Protein AF-A0A379TAJ8-F1 (afdb_monomer)

Foldseek 3Di:
DDQPDDQDDVPDGDDPDDPVCVVVVNVVSVVVVVLVPDPVSVVVVVVVVVVVVVPDPCVVVVVVVVVVVVVVVVVVVVVVVVVVVVVVVVPPPDDDDD

pLDDT: mean 72.74, std 15.64, range [37.75, 93.69]

Radius of gyration: 22.11 Å; Cα contacts (8 Å, |Δi|>4): 17; chains: 1; bounding box: 61×29×56 Å

InterPro domains:
  IPR036052 Tryptophan s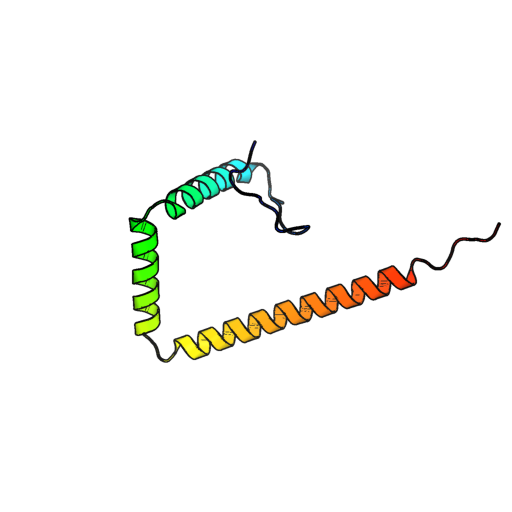ynthase beta chain-like, PALP domain superfamily [G3DSA:3.40.50.1100] (5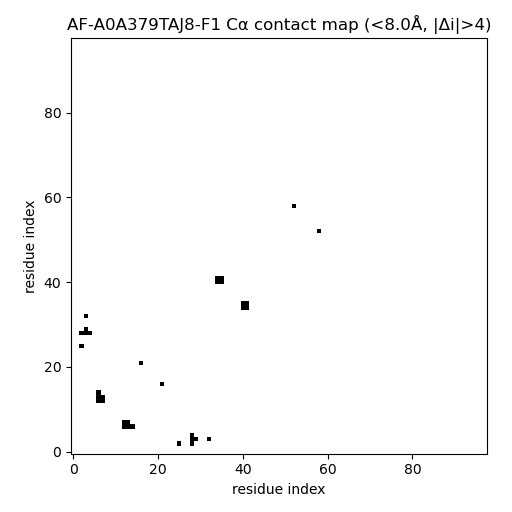-83)
  IPR036052 Tryptophan synthase beta chain-like, PALP domain superfamily [SSF53686] (5-65)

Structure (mmCIF, N/CA/C/O backbone):
data_AF-A0A379TAJ8-F1
#
_entry.id   AF-A0A379TAJ8-F1
#
loop_
_atom_site.group_PDB
_atom_site.id
_atom_site.type_symbol
_atom_site.label_atom_id
_atom_site.label_alt_id
_atom_site.label_comp_id
_atom_site.label_asym_id
_atom_site.label_entity_id
_atom_site.label_seq_id
_atom_site.pdbx_PDB_ins_code
_atom_site.Cartn_x
_atom_site.Cartn_y
_atom_site.Cartn_z
_atom_site.occupancy
_atom_site.B_iso_or_equiv
_atom_site.auth_seq_id
_atom_site.auth_comp_id
_atom_site.auth_asym_id
_atom_site.auth_atom_id
_atom_site.pdbx_PDB_model_num
ATOM 1 N N . MET A 1 1 ? -17.598 -0.722 -3.207 1.00 58.97 1 MET A N 1
ATOM 2 C CA . MET A 1 1 ? -16.144 -0.461 -3.180 1.00 58.97 1 MET A CA 1
ATOM 3 C C . MET A 1 1 ? -15.470 -1.718 -2.672 1.00 58.97 1 MET A C 1
ATOM 5 O O . MET A 1 1 ? -15.802 -2.151 -1.577 1.00 58.97 1 MET A O 1
ATOM 9 N N . THR A 1 2 ? -14.615 -2.326 -3.483 1.00 73.31 2 THR A N 1
ATOM 10 C CA . THR A 1 2 ? -13.881 -3.566 -3.183 1.00 73.31 2 THR A CA 1
ATOM 11 C C . THR A 1 2 ? -12.393 -3.239 -3.161 1.00 73.31 2 THR A C 1
ATOM 13 O O . THR A 1 2 ? -11.905 -2.666 -4.131 1.00 73.31 2 THR A O 1
ATOM 16 N N . THR A 1 3 ? -11.698 -3.550 -2.066 1.00 81.50 3 THR A N 1
ATOM 17 C CA . THR A 1 3 ? -10.238 -3.398 -1.964 1.00 81.50 3 THR A CA 1
ATOM 18 C C . THR A 1 3 ? -9.543 -4.546 -2.693 1.00 81.50 3 THR A C 1
ATOM 20 O O . THR A 1 3 ? -10.072 -5.660 -2.749 1.00 81.50 3 THR A O 1
ATOM 23 N N . LEU A 1 4 ? -8.375 -4.282 -3.279 1.00 85.19 4 LEU A N 1
ATOM 24 C CA . LEU A 1 4 ? -7.589 -5.296 -3.996 1.00 85.19 4 LEU A CA 1
ATOM 25 C C . LEU A 1 4 ? -6.837 -6.227 -3.037 1.00 85.19 4 LEU A C 1
ATOM 27 O O . LEU A 1 4 ? -6.569 -7.382 -3.371 1.00 85.19 4 LEU A O 1
ATOM 31 N N . LEU A 1 5 ? -6.488 -5.726 -1.855 1.00 87.31 5 LEU A N 1
ATOM 32 C CA . LEU A 1 5 ? -5.816 -6.453 -0.790 1.00 87.31 5 LEU A CA 1
ATOM 33 C C . LEU A 1 5 ? -6.746 -6.581 0.418 1.00 87.31 5 LEU A C 1
ATOM 35 O O . LEU A 1 5 ? -7.674 -5.792 0.614 1.00 87.31 5 LEU A O 1
ATOM 39 N N . ASN A 1 6 ? -6.488 -7.593 1.248 1.00 87.44 6 ASN A N 1
ATOM 40 C CA . ASN A 1 6 ? -7.165 -7.714 2.531 1.00 87.44 6 ASN A CA 1
ATOM 41 C C . ASN A 1 6 ? -6.645 -6.605 3.466 1.00 87.44 6 ASN A C 1
ATOM 43 O O . ASN A 1 6 ? -5.453 -6.612 3.785 1.00 87.44 6 ASN A O 1
ATOM 47 N N . PRO A 1 7 ? -7.497 -5.667 3.922 1.00 85.88 7 PRO A N 1
ATOM 48 C CA . PRO A 1 7 ? -7.055 -4.580 4.788 1.00 85.88 7 PRO A CA 1
ATOM 49 C C . PRO A 1 7 ? -6.844 -5.028 6.243 1.00 85.88 7 PRO A C 1
ATOM 51 O O . PRO A 1 7 ? -6.401 -4.227 7.068 1.00 85.88 7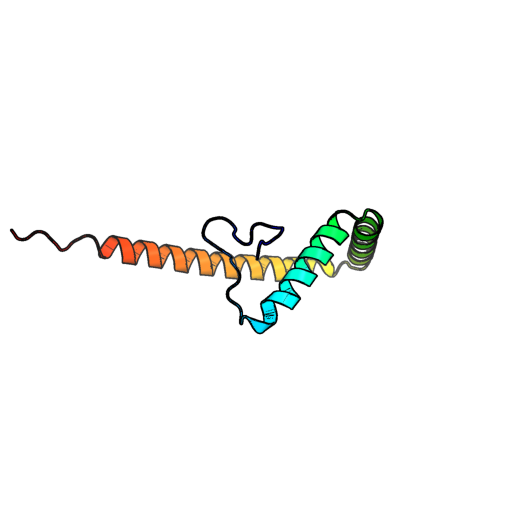 PRO A O 1
ATOM 54 N N . TYR A 1 8 ? -7.169 -6.279 6.579 1.00 83.81 8 TYR A N 1
ATOM 55 C CA . TYR A 1 8 ? -7.039 -6.845 7.918 1.00 83.81 8 TYR A CA 1
ATOM 56 C C . TYR A 1 8 ? -5.952 -7.922 7.996 1.00 83.81 8 TYR A C 1
ATOM 58 O O . TYR A 1 8 ? -5.802 -8.772 7.120 1.00 83.81 8 TYR A O 1
ATOM 66 N N . PHE A 1 9 ? -5.253 -7.930 9.127 1.00 83.62 9 PHE A N 1
ATOM 67 C CA . PHE A 1 9 ? -4.355 -8.982 9.586 1.00 83.62 9 PHE A CA 1
ATOM 68 C C . PHE A 1 9 ? -4.964 -9.628 10.838 1.00 83.62 9 PHE A C 1
ATOM 70 O O . PHE A 1 9 ? -4.734 -9.186 11.968 1.00 83.62 9 PHE A O 1
ATOM 77 N N . GLY A 1 10 ? -5.781 -10.666 10.638 1.00 88.38 10 GLY A N 1
ATOM 78 C CA . GLY A 1 10 ? -6.609 -11.230 11.707 1.00 88.38 10 GLY A CA 1
ATOM 79 C C . GLY A 1 10 ? -7.652 -10.212 12.175 1.00 88.38 10 GLY A C 1
ATOM 80 O O . GLY A 1 10 ? -8.392 -9.672 11.361 1.00 88.38 10 GLY A O 1
ATOM 81 N N . GLU A 1 11 ? -7.689 -9.924 13.475 1.00 83.75 11 GLU A N 1
ATOM 82 C CA . GLU A 1 11 ? -8.631 -8.960 14.071 1.00 83.75 11 GLU A CA 1
ATOM 83 C C . GLU A 1 11 ? -8.153 -7.496 13.988 1.00 83.75 11 GLU A C 1
ATOM 85 O O . GLU A 1 11 ? -8.881 -6.580 14.367 1.00 83.75 11 GLU A O 1
ATOM 90 N N . PHE A 1 12 ? -6.925 -7.253 13.520 1.00 83.19 12 PHE A N 1
ATOM 91 C CA . PHE A 1 12 ? -6.310 -5.923 13.492 1.00 83.19 12 PHE A CA 1
ATOM 92 C C . PHE A 1 12 ? -6.213 -5.389 12.061 1.00 83.19 12 PHE A C 1
ATOM 94 O O . PHE A 1 12 ? -5.892 -6.135 11.143 1.00 83.19 12 PHE A O 1
ATOM 101 N N . GLY A 1 13 ? -6.430 -4.088 11.862 1.00 86.44 13 GLY A N 1
ATOM 102 C CA . GLY A 1 13 ? -6.347 -3.441 10.547 1.00 86.44 13 GLY A CA 1
ATOM 103 C C . GLY A 1 13 ? -7.644 -2.730 10.178 1.00 86.44 13 GLY A C 1
ATOM 104 O O . GLY A 1 13 ? -8.311 -2.191 11.056 1.00 86.44 13 GLY A O 1
ATOM 105 N N . GLY A 1 14 ? -7.987 -2.721 8.893 1.00 86.94 14 GLY A N 1
ATOM 106 C CA . GLY A 1 14 ? -9.123 -1.979 8.347 1.00 86.94 14 GLY A CA 1
ATOM 107 C C . GLY A 1 14 ? -8.761 -0.559 7.908 1.00 86.94 14 GLY A C 1
ATOM 108 O O . GLY A 1 14 ? -7.614 -0.124 7.992 1.00 86.94 14 GLY A O 1
ATOM 109 N N . MET A 1 15 ? -9.761 0.179 7.427 1.00 83.06 15 MET A N 1
ATOM 110 C CA . MET A 1 15 ? -9.607 1.546 6.917 1.00 83.06 15 MET A CA 1
ATOM 111 C C . MET A 1 15 ? -10.469 2.516 7.736 1.00 83.06 15 MET A C 1
ATOM 113 O O . MET A 1 15 ? -11.572 2.877 7.337 1.00 83.06 15 MET A O 1
ATOM 117 N N . TYR A 1 16 ? -9.968 2.938 8.899 1.00 84.62 16 TYR A N 1
ATOM 118 C CA . TYR A 1 16 ? -10.640 3.913 9.772 1.00 84.62 16 TYR A CA 1
ATOM 119 C C . TYR A 1 16 ? -10.250 5.345 9.395 1.00 84.62 16 TYR A C 1
ATOM 121 O O . TYR A 1 16 ? -9.481 6.004 10.094 1.00 84.62 16 TYR A O 1
ATOM 129 N N . VAL A 1 17 ? -10.745 5.812 8.251 1.00 85.38 17 VAL A N 1
ATOM 130 C CA . VAL A 1 17 ? -10.407 7.126 7.687 1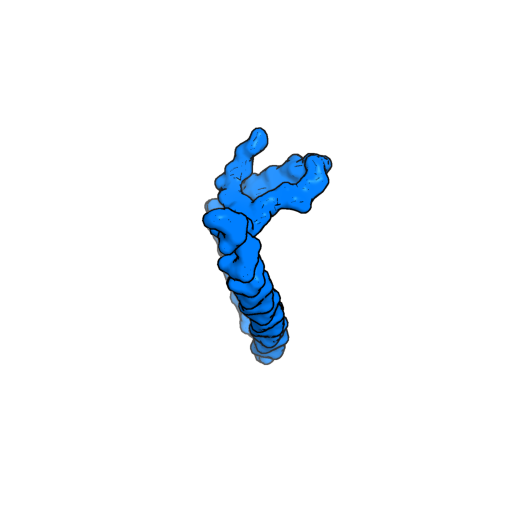.00 85.38 17 VAL A CA 1
ATOM 131 C C . VAL A 1 17 ? -11.656 7.884 7.224 1.00 85.38 17 VAL A C 1
ATOM 133 O O . VAL A 1 17 ? -12.679 7.262 6.933 1.00 85.38 17 VAL A O 1
ATOM 136 N N . PRO A 1 18 ? -11.591 9.222 7.102 1.00 88.62 18 PRO A N 1
ATOM 137 C CA . PRO A 1 18 ? -12.652 10.008 6.481 1.00 88.62 18 PRO A CA 1
ATOM 138 C C . PRO A 1 18 ? -12.953 9.571 5.042 1.00 88.62 18 PRO A C 1
ATOM 140 O O . PRO A 1 18 ? -12.042 9.295 4.260 1.00 88.62 18 PRO A O 1
ATOM 143 N N . GLN A 1 19 ? -14.232 9.607 4.657 1.00 85.00 19 GLN A N 1
ATOM 144 C CA . GLN A 1 19 ? -14.703 9.157 3.340 1.00 85.00 19 GLN A CA 1
ATOM 145 C C . GLN A 1 19 ? -14.017 9.872 2.164 1.00 85.00 19 GLN A C 1
ATOM 147 O O . GLN A 1 19 ? -13.784 9.264 1.121 1.00 85.00 19 GLN A O 1
ATOM 152 N N . ILE A 1 20 ? -13.632 11.139 2.344 1.00 90.38 20 ILE A N 1
ATOM 153 C CA . ILE A 1 20 ? -12.918 11.930 1.331 1.00 90.38 20 ILE A CA 1
ATOM 154 C C . ILE A 1 20 ? -11.552 11.336 0.947 1.00 90.38 20 ILE A C 1
ATOM 156 O O . ILE A 1 20 ? -11.067 11.579 -0.154 1.00 90.38 20 ILE A O 1
ATOM 160 N N . LEU A 1 21 ? -10.939 10.528 1.819 1.00 89.00 21 LEU A N 1
ATOM 161 C CA . LEU A 1 21 ? -9.646 9.890 1.561 1.00 89.00 21 LEU A CA 1
ATOM 162 C C . LEU A 1 21 ? -9.770 8.538 0.850 1.00 89.00 21 LEU A C 1
ATOM 164 O O . LEU A 1 21 ? -8.774 8.031 0.335 1.00 89.00 21 LEU A O 1
ATOM 168 N N . MET A 1 22 ? -10.972 7.965 0.763 1.00 88.44 22 MET A N 1
ATOM 169 C CA . MET A 1 22 ? -11.182 6.655 0.136 1.00 88.44 22 MET A CA 1
ATOM 170 C C . MET A 1 22 ? -10.703 6.591 -1.328 1.00 88.44 22 MET A C 1
ATOM 172 O O . MET A 1 22 ? -10.040 5.610 -1.680 1.00 88.44 22 MET A O 1
ATOM 176 N N . PRO A 1 23 ? -10.931 7.614 -2.183 1.00 90.19 23 PRO A N 1
ATOM 177 C CA . PRO A 1 23 ? -10.412 7.602 -3.553 1.00 90.19 23 PRO A CA 1
ATOM 178 C C . PRO A 1 23 ? -8.881 7.648 -3.615 1.00 90.19 23 PRO A C 1
ATOM 180 O O . PRO A 1 23 ? -8.277 7.013 -4.476 1.00 90.19 23 PRO A O 1
ATOM 183 N N . ALA A 1 24 ? -8.239 8.376 -2.696 1.00 89.62 24 ALA A N 1
ATOM 184 C CA . ALA A 1 24 ? -6.783 8.464 -2.638 1.00 89.62 24 ALA A CA 1
ATOM 185 C C . ALA A 1 24 ? -6.156 7.125 -2.219 1.00 89.62 24 ALA A C 1
ATOM 187 O O . ALA A 1 24 ? -5.172 6.695 -2.817 1.00 89.62 24 ALA A O 1
ATOM 188 N N . LEU A 1 25 ? -6.761 6.439 -1.244 1.00 88.31 25 LEU A N 1
ATOM 189 C CA . LEU A 1 25 ? -6.309 5.120 -0.797 1.00 88.31 25 LEU A CA 1
ATOM 190 C C . LEU A 1 25 ? -6.491 4.046 -1.870 1.00 88.31 25 LEU A C 1
ATOM 192 O O . LEU A 1 25 ? -5.605 3.216 -2.038 1.00 88.31 25 LEU A O 1
ATOM 196 N N . SER A 1 26 ? -7.580 4.110 -2.639 1.00 88.62 26 SER A N 1
ATOM 197 C CA . SER A 1 26 ? -7.813 3.178 -3.752 1.00 88.62 26 SER A CA 1
ATOM 198 C C . SER A 1 26 ? -6.726 3.317 -4.826 1.00 88.62 26 SER A C 1
ATOM 200 O O . SER A 1 26 ? -6.109 2.331 -5.215 1.00 88.62 26 SER A O 1
ATOM 202 N N . ARG A 1 27 ? -6.390 4.556 -5.224 1.00 90.00 27 ARG A N 1
ATOM 203 C CA . ARG A 1 27 ? -5.295 4.816 -6.182 1.00 90.00 27 ARG A CA 1
ATOM 204 C C . ARG A 1 27 ? -3.936 4.360 -5.659 1.00 90.00 27 ARG A C 1
ATOM 206 O O . ARG A 1 27 ? -3.111 3.873 -6.426 1.00 90.00 27 ARG A O 1
ATOM 213 N N . LEU A 1 28 ? -3.688 4.542 -4.362 1.00 91.31 28 LEU A N 1
ATOM 214 C CA . LEU A 1 28 ? -2.451 4.089 -3.733 1.00 91.31 28 LEU A CA 1
ATOM 215 C C . LEU A 1 28 ? -2.348 2.560 -3.746 1.00 91.31 28 LEU A C 1
ATOM 217 O O . LEU A 1 28 ? -1.283 2.030 -4.054 1.00 91.31 28 LEU A O 1
ATOM 221 N N . GLU A 1 29 ? -3.440 1.859 -3.439 1.00 90.94 29 GLU A N 1
ATOM 222 C CA . GLU A 1 29 ? -3.498 0.398 -3.479 1.00 90.94 29 GLU A CA 1
ATOM 223 C C . GLU A 1 29 ? -3.255 -0.131 -4.899 1.00 90.94 29 GLU A C 1
ATOM 225 O O . GLU A 1 29 ? -2.416 -1.013 -5.091 1.00 90.94 29 GLU A O 1
ATOM 230 N N . GLU A 1 30 ? -3.907 0.455 -5.905 1.00 91.25 30 GLU A N 1
ATOM 231 C CA . GLU A 1 30 ? -3.699 0.120 -7.319 1.00 91.25 30 GLU A CA 1
ATOM 232 C C . GLU A 1 30 ? -2.239 0.318 -7.748 1.00 91.25 30 GLU A C 1
ATOM 234 O O . GLU A 1 30 ? -1.617 -0.599 -8.293 1.00 91.25 30 GLU A O 1
ATOM 239 N N . ALA A 1 31 ? -1.664 1.489 -7.453 1.00 91.81 31 ALA A N 1
ATOM 240 C CA . ALA A 1 31 ? -0.272 1.793 -7.771 1.00 91.81 31 ALA A CA 1
ATOM 241 C C . ALA A 1 31 ? 0.692 0.828 -7.066 1.00 91.81 31 ALA A C 1
ATOM 243 O O . ALA A 1 31 ? 1.660 0.367 -7.669 1.00 91.81 31 ALA A O 1
ATOM 244 N N . PHE A 1 32 ? 0.410 0.474 -5.811 1.00 90.94 32 PHE A N 1
ATOM 245 C CA . PHE A 1 32 ? 1.214 -0.469 -5.042 1.00 90.94 32 PHE A CA 1
ATOM 246 C C . PHE A 1 32 ? 1.156 -1.890 -5.617 1.00 90.94 32 PHE A C 1
ATOM 248 O O . PHE A 1 32 ? 2.197 -2.524 -5.800 1.00 90.94 32 PHE A O 1
ATOM 255 N N . VAL A 1 33 ? -0.037 -2.397 -5.943 1.00 91.75 33 VAL A N 1
ATOM 256 C CA . VAL A 1 33 ? -0.206 -3.722 -6.566 1.00 91.75 3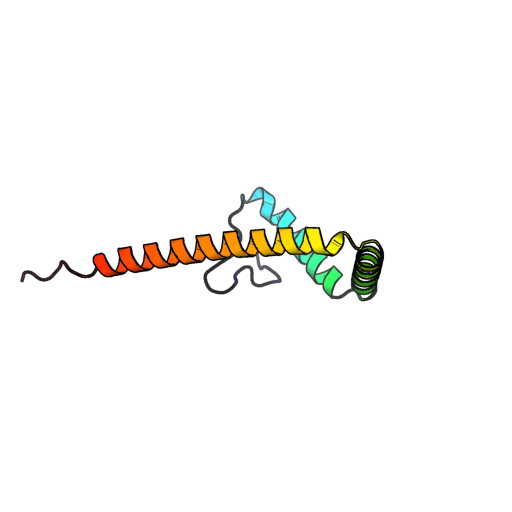3 VAL A CA 1
AT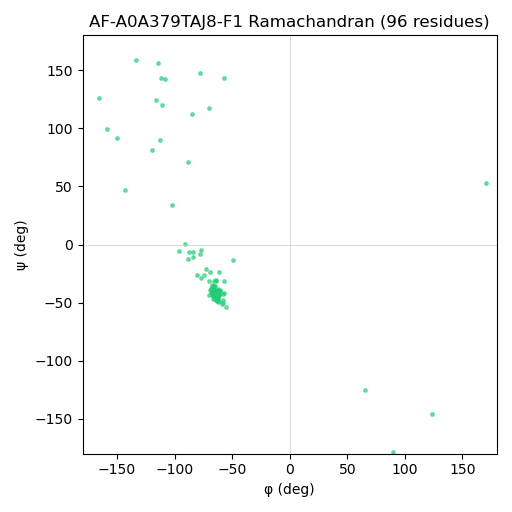OM 257 C C . VAL A 1 33 ? 0.456 -3.765 -7.944 1.00 91.75 33 VAL A C 1
ATOM 259 O O . VAL A 1 33 ? 1.097 -4.763 -8.279 1.00 91.75 33 VAL A O 1
ATOM 262 N N . SER A 1 34 ? 0.348 -2.690 -8.727 1.00 91.56 34 SER A N 1
ATOM 263 C CA . SER A 1 34 ? 1.032 -2.568 -10.017 1.00 91.56 34 SER A CA 1
ATOM 264 C C . SER A 1 34 ? 2.553 -2.584 -9.851 1.00 91.56 34 SER A C 1
ATOM 266 O O . SER A 1 34 ? 3.236 -3.362 -10.511 1.00 91.56 34 SER A O 1
ATOM 268 N N . ALA A 1 35 ? 3.087 -1.782 -8.928 1.00 91.50 35 ALA A N 1
ATOM 269 C CA . ALA A 1 35 ? 4.522 -1.682 -8.683 1.00 91.50 35 ALA A CA 1
ATOM 270 C C . ALA A 1 35 ? 5.127 -2.988 -8.136 1.00 91.50 35 ALA A C 1
ATOM 272 O O . ALA A 1 35 ? 6.269 -3.317 -8.447 1.00 91.50 35 ALA A O 1
ATOM 273 N N . GLN A 1 36 ? 4.368 -3.775 -7.364 1.00 87.44 36 GLN A N 1
ATOM 274 C CA . GLN A 1 36 ? 4.808 -5.107 -6.928 1.00 87.44 36 GLN A CA 1
ATOM 275 C C . GLN A 1 36 ? 4.987 -6.092 -8.089 1.00 87.44 36 GLN A C 1
ATOM 277 O O . GLN A 1 36 ? 5.829 -6.985 -8.004 1.00 87.44 36 GLN A O 1
ATOM 282 N N . LYS A 1 37 ? 4.199 -5.947 -9.159 1.00 90.69 37 LYS A N 1
ATOM 283 C CA . LYS A 1 37 ? 4.290 -6.797 -10.354 1.00 90.69 37 LYS A CA 1
ATOM 284 C C . LYS A 1 37 ? 5.356 -6.320 -11.341 1.00 90.69 37 LYS A C 1
ATOM 286 O O . LYS A 1 37 ? 5.668 -7.062 -12.264 1.00 90.69 37 LYS A O 1
ATOM 291 N N . ASP A 1 38 ? 5.908 -5.124 -11.147 1.00 93.69 38 ASP A N 1
ATOM 292 C CA . ASP A 1 38 ? 6.916 -4.524 -12.015 1.00 93.69 38 ASP A CA 1
ATOM 293 C C . ASP A 1 38 ? 8.346 -4.999 -11.644 1.00 93.69 38 ASP A C 1
ATOM 295 O O . ASP A 1 38 ? 8.887 -4.654 -10.579 1.00 93.69 38 ASP A O 1
ATOM 299 N N . PRO A 1 39 ? 9.010 -5.785 -12.517 1.00 91.38 39 PRO A N 1
ATOM 300 C CA . PRO A 1 39 ? 10.379 -6.242 -12.292 1.00 91.38 39 PRO A CA 1
ATOM 301 C C . PRO A 1 39 ? 11.402 -5.097 -12.263 1.00 91.38 39 PRO A C 1
ATOM 303 O O . PRO A 1 39 ? 12.407 -5.193 -11.549 1.00 91.38 39 PRO A O 1
ATOM 306 N N . GLU A 1 40 ? 11.170 -4.007 -12.999 1.00 92.50 40 GLU A N 1
ATOM 307 C CA . GLU A 1 40 ? 12.075 -2.857 -13.012 1.00 92.50 40 GLU A CA 1
ATOM 308 C C . GLU A 1 40 ? 12.032 -2.115 -11.678 1.00 92.50 40 GLU A C 1
ATOM 310 O O . GLU A 1 40 ? 13.087 -1.800 -11.107 1.00 92.50 40 GLU A O 1
ATOM 315 N N . PHE A 1 41 ? 10.826 -1.921 -11.138 1.00 89.38 41 PHE A N 1
ATOM 316 C CA . PHE A 1 41 ? 10.607 -1.302 -9.834 1.00 89.38 41 PHE A CA 1
ATOM 317 C C . PHE A 1 41 ? 11.260 -2.107 -8.703 1.00 89.38 41 PHE A C 1
ATOM 319 O O . PHE A 1 41 ? 12.030 -1.565 -7.899 1.00 89.38 41 PHE A O 1
ATOM 326 N N . SER A 1 42 ? 11.043 -3.426 -8.672 1.00 86.06 42 SER A N 1
ATOM 327 C CA . SER A 1 42 ? 11.675 -4.302 -7.673 1.00 86.06 42 SER A CA 1
ATOM 328 C C . SER A 1 42 ? 13.210 -4.314 -7.795 1.00 86.06 42 SER A C 1
ATOM 330 O O . SER A 1 42 ? 13.931 -4.253 -6.788 1.00 86.06 42 SER A O 1
ATOM 332 N N . GLY A 1 43 ? 13.733 -4.296 -9.026 1.00 88.12 43 GLY A N 1
ATOM 333 C CA . GLY A 1 43 ? 15.159 -4.157 -9.307 1.00 88.12 43 GLY A CA 1
ATOM 334 C C . GLY A 1 43 ? 15.734 -2.834 -8.795 1.00 88.12 43 GLY A C 1
ATOM 335 O O . GLY A 1 43 ? 16.810 -2.826 -8.185 1.00 88.12 43 GLY A O 1
ATOM 336 N N . ALA A 1 44 ? 15.019 -1.725 -8.992 1.00 85.94 44 ALA A N 1
ATOM 337 C CA . ALA A 1 44 ? 15.407 -0.405 -8.506 1.00 85.94 44 ALA A CA 1
ATOM 338 C C . ALA A 1 44 ? 15.463 -0.349 -6.972 1.00 85.94 44 ALA A C 1
ATOM 340 O O . ALA A 1 44 ? 16.474 0.098 -6.422 1.00 85.94 44 ALA A O 1
ATOM 341 N N . ILE A 1 45 ? 14.453 -0.888 -6.276 1.00 86.56 45 ILE A N 1
ATOM 342 C CA . ILE A 1 45 ? 14.450 -0.986 -4.806 1.00 86.56 45 ILE A CA 1
ATOM 343 C C . ILE A 1 45 ? 15.663 -1.781 -4.315 1.00 86.56 45 ILE A C 1
ATOM 345 O O . ILE A 1 45 ? 16.389 -1.324 -3.427 1.00 86.56 45 ILE A O 1
ATOM 349 N N . ARG A 1 46 ? 15.931 -2.949 -4.913 1.00 84.31 46 ARG A N 1
ATOM 350 C CA . ARG A 1 46 ? 17.067 -3.798 -4.522 1.00 84.31 46 ARG A CA 1
ATOM 351 C C . ARG A 1 46 ? 18.407 -3.087 -4.716 1.00 84.31 46 ARG A C 1
ATOM 353 O O . ARG A 1 46 ? 19.280 -3.184 -3.852 1.00 84.31 46 ARG A O 1
ATOM 360 N N . ARG A 1 47 ? 18.575 -2.354 -5.823 1.00 84.06 47 ARG A N 1
ATOM 361 C CA . ARG A 1 47 ? 19.781 -1.549 -6.086 1.00 84.06 47 ARG A CA 1
ATOM 362 C C . ARG A 1 47 ? 19.950 -0.434 -5.052 1.00 84.06 47 ARG A C 1
ATOM 364 O O . ARG A 1 47 ? 21.039 -0.306 -4.493 1.00 84.06 47 ARG A O 1
ATOM 371 N N . SER A 1 48 ? 18.890 0.313 -4.747 1.00 75.56 48 SER A N 1
ATOM 372 C CA . SER A 1 48 ? 18.914 1.380 -3.736 1.00 75.56 48 SER A CA 1
ATOM 373 C C . SER A 1 48 ? 19.231 0.842 -2.339 1.00 75.56 48 SER A C 1
ATOM 375 O O . SER A 1 48 ? 20.084 1.395 -1.643 1.00 75.56 48 SER A O 1
ATOM 377 N N . ALA A 1 49 ? 18.636 -0.290 -1.954 1.00 78.12 49 ALA A N 1
ATOM 378 C CA . ALA A 1 49 ? 18.925 -0.951 -0.684 1.00 78.12 49 ALA A CA 1
ATOM 379 C C . ALA A 1 49 ? 20.379 -1.448 -0.603 1.00 78.12 49 ALA A C 1
ATOM 381 O O . ALA A 1 49 ? 21.015 -1.310 0.442 1.00 78.12 49 ALA A O 1
ATOM 382 N N . LYS A 1 50 ? 20.933 -1.992 -1.697 1.00 76.56 50 LYS A N 1
ATOM 383 C CA . LYS A 1 50 ? 22.346 -2.403 -1.762 1.00 76.56 50 LYS A CA 1
ATOM 384 C C . LYS A 1 50 ? 23.285 -1.204 -1.640 1.00 76.56 50 LYS A C 1
ATOM 386 O O . LYS A 1 50 ? 24.252 -1.288 -0.890 1.00 76.56 50 LYS A O 1
ATOM 391 N N . LYS A 1 51 ? 22.985 -0.096 -2.332 1.00 75.25 51 LYS A N 1
ATOM 392 C CA . LYS A 1 51 ? 23.751 1.153 -2.227 1.00 75.25 51 LYS A CA 1
ATOM 393 C C . LYS A 1 51 ? 23.811 1.606 -0.772 1.00 75.25 51 LYS A C 1
ATOM 395 O O . LYS A 1 51 ? 24.906 1.731 -0.254 1.00 75.25 51 LYS A O 1
ATOM 400 N N . LEU A 1 52 ? 22.658 1.731 -0.109 1.00 74.00 52 LEU A N 1
ATOM 401 C CA . LEU A 1 52 ? 22.561 2.163 1.291 1.00 74.00 52 LEU A CA 1
ATOM 402 C C . LEU A 1 52 ? 23.295 1.239 2.278 1.00 74.00 52 LEU A C 1
ATOM 404 O O . LEU A 1 52 ? 23.927 1.734 3.206 1.00 74.00 52 LEU A O 1
ATOM 408 N N . ARG A 1 53 ? 23.245 -0.087 2.083 1.00 62.62 53 ARG A N 1
ATOM 409 C CA . ARG A 1 53 ? 23.993 -1.050 2.919 1.00 62.62 53 ARG A CA 1
ATOM 410 C C . ARG A 1 53 ? 25.502 -0.985 2.689 1.00 62.62 53 ARG A C 1
ATOM 412 O O . ARG A 1 53 ? 26.261 -1.230 3.615 1.00 62.62 53 ARG A O 1
ATOM 419 N N . GLY A 1 54 ? 25.930 -0.656 1.472 1.00 62.34 54 GLY A N 1
ATOM 420 C CA . GLY A 1 54 ? 27.341 -0.460 1.147 1.00 62.34 54 GLY A CA 1
ATOM 421 C C . GLY A 1 54 ? 27.928 0.838 1.712 1.00 62.34 54 GLY A C 1
ATOM 422 O O . GLY A 1 54 ? 29.142 0.924 1.854 1.00 62.34 54 GLY A O 1
ATOM 423 N N . THR A 1 55 ? 27.100 1.837 2.049 1.00 57.59 55 THR A N 1
ATOM 424 C CA . THR A 1 55 ? 27.577 3.169 2.459 1.00 57.59 55 THR A CA 1
ATOM 425 C C . THR A 1 55 ? 27.817 3.385 3.955 1.00 57.59 55 THR A C 1
ATOM 427 O O . THR A 1 55 ? 28.190 4.507 4.304 1.00 57.59 55 THR A O 1
ATOM 430 N N . SER A 1 56 ? 27.628 2.424 4.877 1.00 53.25 56 SER A N 1
ATOM 431 C CA . SER A 1 56 ? 27.984 2.734 6.274 1.00 53.25 56 SER A CA 1
ATOM 432 C C . SER A 1 56 ? 28.090 1.591 7.284 1.00 53.25 56 SER A C 1
ATOM 434 O O . SER A 1 56 ? 27.095 0.957 7.621 1.00 53.25 56 SER A O 1
ATOM 436 N N . HIS A 1 57 ? 29.251 1.549 7.947 1.00 51.59 57 HIS A N 1
ATOM 437 C CA . HIS A 1 57 ? 29.434 1.125 9.343 1.00 51.59 57 HIS A CA 1
ATOM 438 C C . HIS A 1 57 ? 28.453 1.802 10.343 1.00 51.59 57 HIS A C 1
ATOM 440 O O . HIS A 1 57 ? 28.325 1.332 11.465 1.00 51.59 57 HIS A O 1
ATOM 446 N N . ARG A 1 58 ? 27.726 2.876 9.972 1.00 51.38 58 ARG A N 1
ATOM 447 C CA . ARG A 1 58 ? 26.670 3.521 10.797 1.00 51.38 58 ARG A CA 1
ATOM 448 C C . ARG A 1 58 ? 25.264 2.927 10.628 1.00 51.38 58 ARG A C 1
ATOM 450 O O . ARG A 1 58 ? 24.344 3.345 11.329 1.00 51.38 58 ARG A O 1
ATOM 457 N N . ALA A 1 59 ? 25.046 1.998 9.692 1.00 53.78 59 ALA A N 1
ATOM 458 C CA . ALA A 1 59 ? 23.741 1.342 9.553 1.00 53.78 59 ALA A CA 1
ATOM 459 C C . ALA A 1 59 ? 23.439 0.409 10.741 1.00 53.78 59 ALA A C 1
ATOM 461 O O . ALA A 1 59 ? 22.270 0.179 11.052 1.00 53.78 59 ALA A O 1
ATOM 462 N N . ASP A 1 60 ? 24.479 -0.063 11.434 1.00 57.12 60 ASP A N 1
ATOM 463 C CA . ASP A 1 60 ? 24.361 -0.922 12.611 1.00 57.12 60 ASP A CA 1
ATOM 464 C C . ASP A 1 60 ? 23.786 -0.168 13.825 1.00 57.12 60 ASP A C 1
ATOM 466 O O . ASP A 1 60 ? 22.886 -0.688 14.481 1.00 57.12 60 ASP A O 1
ATOM 470 N N . GLU A 1 61 ? 24.170 1.097 14.055 1.00 59.81 61 GLU A N 1
ATOM 471 C CA . GLU A 1 61 ? 23.573 1.946 15.107 1.00 59.81 61 GLU A CA 1
ATOM 472 C C . GLU A 1 61 ? 22.096 2.261 14.832 1.00 59.81 61 GLU A C 1
ATOM 474 O O . GLU A 1 61 ? 21.251 2.205 15.729 1.00 59.81 61 GLU A O 1
ATOM 479 N N . MET A 1 62 ? 21.751 2.561 13.574 1.00 56.88 62 MET A N 1
ATOM 480 C CA . MET A 1 62 ? 20.359 2.821 13.193 1.00 56.88 62 MET A CA 1
ATOM 481 C C . MET A 1 62 ? 19.514 1.541 13.301 1.00 56.88 62 MET A C 1
ATOM 483 O O . MET A 1 62 ? 18.370 1.584 13.759 1.00 56.88 62 MET A O 1
ATOM 487 N N . SER A 1 63 ? 20.085 0.388 12.939 1.00 61.84 63 SER A N 1
ATOM 488 C CA . SER A 1 63 ? 19.474 -0.931 13.128 1.00 61.84 63 SER A CA 1
ATOM 489 C C . SER A 1 63 ? 19.232 -1.231 14.610 1.00 61.84 63 SER A C 1
ATOM 491 O O . SER A 1 63 ? 18.139 -1.670 14.972 1.00 61.84 63 SER A O 1
ATOM 493 N N . GLU A 1 64 ? 20.188 -0.926 15.493 1.00 65.38 64 GLU A N 1
ATOM 494 C CA . GLU A 1 64 ? 20.027 -1.088 16.941 1.00 65.38 64 GLU A CA 1
ATOM 495 C C . GLU A 1 64 ? 18.947 -0.156 17.511 1.00 65.38 64 GLU A C 1
ATOM 497 O O . GLU A 1 64 ? 18.107 -0.601 18.299 1.00 65.38 64 GLU A O 1
ATOM 502 N N . TYR A 1 65 ? 18.892 1.101 17.059 1.00 70.62 65 TYR A N 1
ATOM 503 C CA . TYR A 1 65 ? 17.840 2.045 17.443 1.00 70.62 65 TYR A CA 1
ATOM 504 C C . TYR A 1 65 ? 16.445 1.525 17.069 1.00 70.62 65 TYR A C 1
ATOM 506 O O . TYR A 1 65 ? 15.565 1.435 17.933 1.00 70.62 65 TYR A O 1
ATOM 514 N N . TYR A 1 66 ? 16.244 1.109 15.814 1.00 63.34 66 TYR A N 1
ATOM 515 C CA . TYR A 1 66 ? 14.966 0.542 15.371 1.00 63.34 66 TYR A CA 1
ATOM 516 C C . TYR A 1 66 ? 14.645 -0.780 16.080 1.00 63.34 66 TYR A C 1
ATOM 518 O O . TYR A 1 66 ? 13.487 -1.019 16.430 1.00 63.34 66 TYR A O 1
ATOM 526 N N . ARG A 1 67 ? 15.651 -1.615 16.370 1.00 64.94 67 ARG A N 1
ATOM 527 C CA . ARG A 1 67 ? 15.492 -2.864 17.132 1.00 64.94 67 ARG A CA 1
ATOM 528 C C . ARG A 1 67 ? 15.057 -2.594 18.573 1.00 64.94 67 ARG A C 1
ATOM 530 O O . ARG A 1 67 ? 14.133 -3.249 19.057 1.00 64.94 67 ARG A O 1
ATOM 537 N N . ARG A 1 68 ? 15.659 -1.606 19.243 1.00 69.19 68 ARG A N 1
ATOM 538 C CA . ARG A 1 68 ? 15.297 -1.173 20.603 1.00 69.19 68 ARG A CA 1
ATOM 539 C C . ARG A 1 68 ? 13.909 -0.534 20.632 1.00 69.19 68 ARG A C 1
ATOM 541 O O . ARG A 1 68 ? 13.119 -0.840 21.526 1.00 69.19 68 ARG A O 1
ATOM 548 N N . TYR A 1 69 ? 13.584 0.295 19.641 1.00 69.50 69 TYR A N 1
ATOM 549 C CA .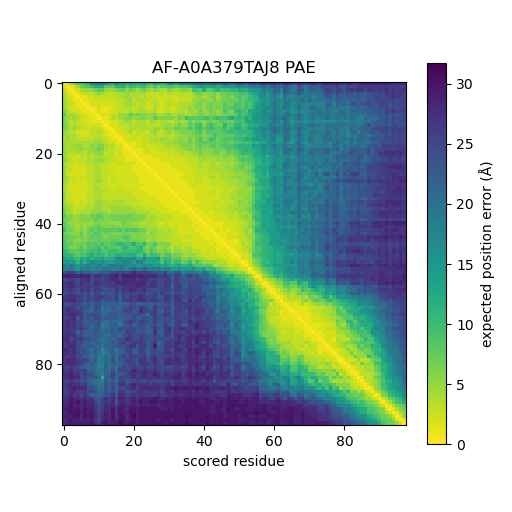 TYR A 1 69 ? 12.258 0.894 19.502 1.00 69.50 69 TYR A CA 1
ATOM 550 C C . TYR A 1 69 ? 11.174 -0.175 19.300 1.00 69.50 69 TYR A C 1
ATOM 552 O O . TYR A 1 69 ? 10.200 -0.210 20.054 1.00 69.50 69 TYR A O 1
ATOM 560 N N . ALA A 1 70 ? 11.378 -1.110 18.367 1.00 68.81 70 ALA A N 1
ATOM 561 C CA . ALA A 1 70 ? 10.466 -2.230 18.138 1.00 68.81 70 ALA A CA 1
ATOM 562 C C . ALA A 1 70 ? 10.285 -3.083 19.405 1.00 68.81 70 ALA A C 1
ATOM 564 O O . ALA A 1 70 ? 9.156 -3.418 19.768 1.00 68.81 70 ALA A O 1
ATOM 565 N N . TYR A 1 71 ? 11.369 -3.369 20.136 1.00 69.69 71 TYR A N 1
ATOM 566 C CA . TYR A 1 71 ? 11.295 -4.111 21.397 1.00 69.69 71 TYR A CA 1
ATOM 567 C C . TYR A 1 71 ? 10.476 -3.367 22.461 1.00 69.69 71 TYR A C 1
ATOM 569 O O . TYR A 1 71 ? 9.674 -3.983 23.168 1.00 69.69 71 TYR A O 1
ATOM 577 N N . HIS A 1 72 ? 10.6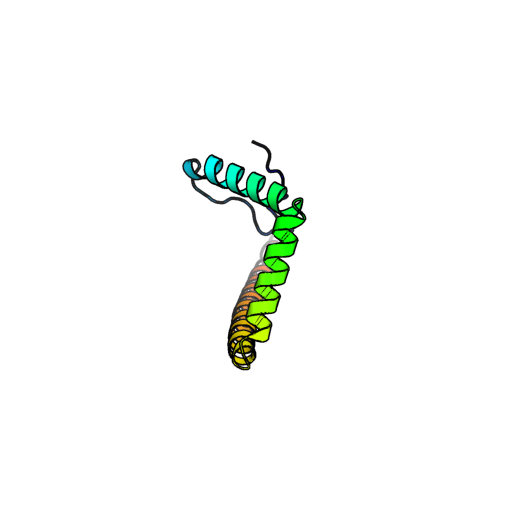21 -2.042 22.561 1.00 69.50 72 HIS A N 1
ATOM 578 C CA . HIS A 1 72 ? 9.862 -1.213 23.503 1.00 69.50 72 HIS A CA 1
ATOM 579 C C . HIS A 1 72 ? 8.369 -1.169 23.174 1.00 69.50 72 HIS A C 1
ATOM 581 O O . HIS A 1 72 ? 7.535 -1.339 24.068 1.00 69.50 72 HIS A O 1
ATOM 587 N N . VAL A 1 73 ? 8.019 -1.002 21.895 1.00 68.81 73 VAL A N 1
ATOM 588 C CA . VAL A 1 73 ? 6.620 -0.996 21.440 1.00 68.81 73 VAL A CA 1
ATOM 589 C C . VAL A 1 73 ? 5.973 -2.362 21.673 1.00 68.81 73 VAL A C 1
ATOM 591 O O . VAL A 1 73 ? 4.913 -2.437 22.298 1.00 68.81 73 VAL A O 1
ATOM 594 N N . VAL A 1 74 ? 6.640 -3.451 21.277 1.00 68.75 74 VAL A N 1
ATOM 595 C CA . VAL A 1 74 ? 6.146 -4.822 21.490 1.00 68.75 74 VAL A CA 1
ATOM 596 C C . VAL A 1 74 ? 6.012 -5.136 22.983 1.00 68.75 74 VAL A C 1
ATOM 598 O O . VAL A 1 74 ? 5.014 -5.718 23.408 1.00 68.75 74 VAL A O 1
ATOM 601 N N . SER A 1 75 ? 6.960 -4.698 23.813 1.00 65.44 75 SER A N 1
ATOM 602 C CA . SER A 1 75 ? 6.901 -4.890 25.268 1.00 65.44 75 SER A CA 1
ATOM 603 C C . SER A 1 75 ? 5.759 -4.112 25.926 1.00 65.44 75 SER A C 1
ATOM 605 O O . SER A 1 75 ? 5.123 -4.622 26.853 1.00 65.44 75 SER A O 1
ATOM 607 N N . LYS A 1 76 ? 5.464 -2.891 25.458 1.00 60.16 76 LYS A N 1
ATOM 608 C CA . LYS A 1 76 ? 4.298 -2.119 25.920 1.00 60.16 76 LYS A CA 1
ATOM 609 C C . LYS A 1 76 ? 2.986 -2.768 25.479 1.00 60.16 76 LYS A C 1
ATOM 611 O O . LYS A 1 76 ? 2.090 -2.915 26.307 1.00 60.16 76 LYS A O 1
ATOM 616 N N . ALA A 1 77 ? 2.898 -3.232 24.233 1.00 58.66 77 ALA A N 1
ATOM 617 C CA . ALA A 1 77 ? 1.722 -3.934 23.716 1.00 58.66 77 ALA A CA 1
ATOM 618 C C . ALA A 1 77 ? 1.448 -5.251 24.472 1.00 58.66 77 ALA A C 1
ATOM 620 O O . ALA A 1 77 ? 0.306 -5.538 24.836 1.00 58.66 77 ALA A O 1
ATOM 621 N N . ARG A 1 78 ? 2.494 -6.020 24.803 1.00 60.72 78 ARG A N 1
ATOM 622 C CA . ARG A 1 78 ? 2.390 -7.237 25.632 1.00 60.72 78 ARG A CA 1
ATOM 623 C C . ARG A 1 78 ? 1.911 -6.944 27.057 1.00 60.72 78 ARG A C 1
ATOM 625 O O . ARG A 1 78 ? 1.067 -7.662 27.582 1.00 60.72 78 ARG A O 1
ATOM 632 N N . ARG A 1 79 ? 2.388 -5.862 27.684 1.00 56.56 79 ARG A N 1
ATOM 633 C CA . ARG A 1 79 ? 1.902 -5.446 29.016 1.00 56.56 79 ARG A CA 1
ATOM 634 C C . ARG A 1 79 ? 0.457 -4.948 28.984 1.00 56.56 79 ARG A C 1
ATOM 636 O O . ARG A 1 79 ? -0.300 -5.226 29.911 1.00 56.56 79 ARG A O 1
ATOM 643 N N . PHE A 1 80 ? 0.069 -4.243 27.925 1.00 55.09 80 PHE A N 1
ATOM 644 C CA . PHE A 1 80 ? -1.304 -3.783 27.728 1.00 55.09 80 PHE A CA 1
ATOM 645 C C . PHE A 1 80 ? -2.278 -4.960 27.554 1.00 55.09 80 PHE A C 1
ATOM 647 O O . PHE A 1 80 ? -3.297 -5.026 28.237 1.00 55.09 80 PHE A O 1
ATOM 654 N N . THR A 1 81 ? -1.926 -5.938 26.718 1.00 54.50 81 THR A N 1
ATOM 655 C CA . THR A 1 81 ? -2.734 -7.152 26.502 1.00 54.50 81 THR A CA 1
ATOM 656 C C . THR A 1 81 ? -2.810 -8.041 27.747 1.00 54.50 81 THR A C 1
ATOM 658 O O . THR A 1 81 ? -3.894 -8.521 28.075 1.00 54.50 81 THR A O 1
ATOM 661 N N . ALA A 1 82 ? -1.717 -8.190 28.504 1.00 55.12 82 ALA A N 1
ATOM 662 C CA . ALA A 1 82 ? -1.724 -8.918 29.777 1.00 55.12 82 ALA A CA 1
ATOM 663 C C . ALA A 1 82 ? -2.646 -8.268 30.829 1.00 55.12 82 ALA A C 1
ATOM 665 O O . ALA A 1 82 ? -3.415 -8.968 31.487 1.00 55.12 82 ALA A O 1
ATOM 666 N N . ARG A 1 83 ? -2.637 -6.930 30.948 1.00 55.66 83 ARG A N 1
ATOM 667 C CA . ARG A 1 83 ? -3.547 -6.197 31.853 1.00 55.66 83 ARG A CA 1
ATOM 668 C C . ARG A 1 83 ? -5.011 -6.321 31.435 1.00 55.66 83 ARG A C 1
ATOM 670 O O . ARG A 1 83 ? -5.866 -6.517 32.293 1.00 55.66 83 ARG A O 1
ATOM 677 N N . ARG A 1 84 ? -5.297 -6.277 30.130 1.00 57.09 84 ARG A N 1
ATOM 678 C CA . ARG A 1 84 ? -6.660 -6.449 29.603 1.00 57.09 84 ARG A CA 1
ATOM 679 C C . ARG A 1 84 ? -7.192 -7.872 29.831 1.00 57.09 84 ARG A C 1
ATOM 681 O O . ARG A 1 84 ? -8.362 -8.043 30.152 1.00 57.09 84 ARG A O 1
ATOM 688 N N . ARG A 1 85 ? -6.323 -8.889 29.746 1.00 55.22 85 ARG A N 1
ATOM 689 C CA . ARG A 1 85 ? -6.661 -10.287 30.068 1.00 55.22 85 ARG A CA 1
ATOM 690 C C . ARG A 1 85 ? -6.969 -10.483 31.557 1.00 55.22 85 ARG A C 1
ATOM 692 O O . ARG A 1 85 ? -7.915 -11.193 31.876 1.00 55.22 85 ARG A O 1
ATOM 699 N N . ALA A 1 86 ? -6.227 -9.819 32.445 1.00 56.78 86 ALA A N 1
ATOM 700 C CA . ALA A 1 86 ? -6.488 -9.853 33.885 1.00 56.78 86 ALA A CA 1
ATOM 701 C C . ALA A 1 86 ? -7.822 -9.175 34.257 1.00 56.78 86 ALA A C 1
ATOM 703 O O . ALA A 1 86 ? -8.590 -9.736 35.030 1.00 56.78 86 ALA A O 1
ATOM 704 N N . GLN A 1 87 ? -8.139 -8.023 33.653 1.00 57.38 87 GLN A N 1
ATOM 705 C CA . GLN A 1 87 ? -9.405 -7.313 33.898 1.00 57.38 87 GLN A CA 1
ATOM 706 C C . GLN A 1 87 ? -10.639 -8.071 33.378 1.00 57.38 87 GLN A C 1
ATOM 708 O O . GLN A 1 87 ? -11.685 -8.051 34.023 1.00 57.38 87 GLN A O 1
ATOM 713 N N . ASN A 1 88 ? -10.517 -8.784 32.254 1.00 54.91 88 ASN A N 1
ATOM 714 C CA . ASN A 1 88 ? -11.618 -9.591 31.717 1.00 54.91 88 ASN A CA 1
ATOM 715 C C . ASN A 1 88 ? -11.861 -10.890 32.509 1.00 54.91 88 ASN A C 1
ATOM 717 O O . ASN A 1 88 ? -12.985 -11.377 32.518 1.00 54.91 88 ASN A O 1
ATOM 721 N N . GLN A 1 89 ? -10.850 -11.444 33.191 1.00 53.38 89 GLN A N 1
ATOM 722 C CA . GLN A 1 89 ? -11.011 -12.629 34.052 1.00 53.38 89 GLN A CA 1
ATOM 723 C C . GLN A 1 89 ? -11.585 -12.291 35.437 1.00 53.38 89 GLN A C 1
ATOM 725 O O . GLN A 1 89 ? -12.260 -13.122 36.033 1.00 53.38 89 GLN A O 1
ATOM 730 N N . SER A 1 90 ? -11.389 -11.066 35.934 1.00 53.84 90 SER A N 1
ATOM 731 C CA . SER A 1 90 ? -12.032 -10.591 37.169 1.00 53.84 90 SER A CA 1
ATOM 732 C C . SER A 1 90 ? -13.505 -10.186 36.996 1.00 53.84 90 SER A C 1
ATOM 734 O O . SER A 1 90 ? -14.169 -9.900 37.985 1.00 53.84 90 SER A O 1
ATOM 736 N N . GLY A 1 91 ? -14.017 -10.137 35.759 1.00 51.00 91 GLY A N 1
ATOM 737 C CA . GLY A 1 91 ? -15.397 -9.740 35.443 1.00 51.00 91 GLY A CA 1
ATOM 738 C C . GLY A 1 91 ? -16.395 -10.893 35.267 1.00 51.00 91 GLY A C 1
ATOM 739 O O . GLY A 1 91 ? -17.583 -10.636 35.117 1.00 51.00 91 GLY A O 1
ATOM 740 N N . THR A 1 92 ? -15.958 -12.158 35.289 1.00 50.69 92 THR A N 1
ATOM 741 C CA . THR A 1 92 ? -16.830 -13.336 35.078 1.00 50.69 92 THR A CA 1
ATOM 742 C C . THR A 1 92 ? -17.196 -14.056 36.381 1.00 50.69 92 THR A C 1
ATOM 744 O O . THR A 1 92 ? -17.315 -15.278 36.405 1.00 50.69 92 THR A O 1
ATOM 747 N N . GLY A 1 93 ? -17.349 -13.314 37.480 1.00 52.38 93 GLY A N 1
ATOM 748 C CA . GLY A 1 93 ? -17.580 -13.871 38.814 1.00 52.38 93 GLY A CA 1
ATOM 749 C C . GLY A 1 93 ? -18.537 -13.049 39.675 1.00 52.38 93 GLY A C 1
ATOM 750 O O . GLY A 1 93 ? -18.224 -12.785 40.826 1.00 52.38 93 GLY A O 1
ATOM 751 N N . SER A 1 94 ? -19.685 -12.619 39.144 1.00 49.97 94 SER A N 1
ATOM 752 C CA . SER A 1 94 ? -20.830 -12.233 39.986 1.00 49.97 94 SER A CA 1
ATOM 753 C C . SER A 1 94 ? -22.132 -12.300 39.186 1.00 49.97 94 SER A C 1
ATOM 755 O O . SER A 1 94 ? -22.438 -11.393 38.413 1.00 49.97 94 SER A O 1
ATOM 757 N N . GLY A 1 95 ? -22.893 -13.383 39.347 1.00 49.38 95 GLY A N 1
ATOM 758 C CA . GLY A 1 95 ? -24.178 -13.529 38.665 1.00 49.38 95 GLY A CA 1
ATOM 759 C C . GLY A 1 95 ? -24.823 -14.911 38.757 1.00 49.38 95 GLY A C 1
ATOM 760 O O . GLY A 1 95 ? -25.181 -15.457 37.724 1.00 49.38 95 GLY A O 1
ATOM 761 N N . SER A 1 96 ? -24.990 -15.473 39.959 1.00 39.66 96 SER A N 1
ATOM 762 C CA . SER A 1 96 ? -26.116 -16.382 40.233 1.00 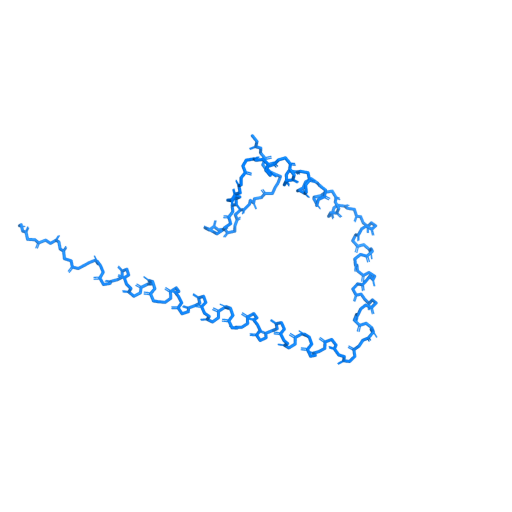39.66 96 SER A CA 1
ATOM 763 C C . SER A 1 96 ? -26.517 -16.286 41.711 1.00 39.66 96 SER A C 1
ATOM 765 O O . SER A 1 96 ? -25.965 -16.963 42.576 1.00 39.66 96 SER A O 1
ATOM 767 N N . ALA A 1 97 ? -27.463 -15.395 41.994 1.00 43.12 97 ALA A N 1
ATOM 768 C CA . ALA A 1 97 ? -28.401 -15.556 43.095 1.00 43.12 97 ALA A CA 1
ATOM 769 C C . ALA A 1 97 ? -29.763 -15.792 42.430 1.00 43.12 97 ALA A C 1
ATOM 771 O O . ALA A 1 97 ? -30.191 -14.968 41.618 1.00 43.12 97 ALA A O 1
ATOM 772 N N . GLY A 1 98 ? -30.363 -16.943 42.716 1.00 37.75 98 GLY A N 1
ATOM 773 C CA . GLY A 1 98 ? -31.593 -17.456 42.117 1.00 37.75 98 GLY A CA 1
ATOM 774 C C . GLY A 1 98 ? -31.691 -18.944 42.378 1.00 37.75 98 GLY A C 1
ATOM 775 O O . GLY A 1 98 ? -31.004 -19.684 41.644 1.00 37.75 98 GLY A O 1
#

Solvent-accessible surface area (backbone atoms only — not comparable to full-atom values): 6075 Å² total; per-residue (Å²): 141,82,74,96,62,80,60,51,64,83,96,45,72,60,83,94,66,65,75,86,49,50,66,59,53,50,53,50,50,53,52,50,58,52,46,74,71,32,67,67,54,52,51,49,52,52,51,53,53,50,52,61,64,72,71,40,92,62,53,59,60,55,48,49,51,54,50,51,51,52,50,52,52,52,52,50,52,51,52,51,52,52,52,52,54,53,56,58,63,71,66,79,77,82,89,85,88,132

Sequence (98 aa):
MTTLLNPYFGEFGGMYVPQILMPALSRLEEAFVSAQKDPEFSGAIRRSAKKLRGTSHRADEMSEYYRRYAYHVVSKARRFTARRRAQNQSGTGSGSAG

Organism: NCBI:txid59203

Secondary structure (DSSP, 8-state):
---SS--EETTEE---S-GGGHHHHHHHHHHHHHHHH-HHHHHHHHHHHHHHHHT-TTHHHHHHHHHHHHHHHHHHHHHHHHHHHHHHHTTSS-----

Mean predicted aligned error: 15.41 Å